Protein AF-A0A3D4ACX1-F1 (afdb_monomer)

Nearest PDB structures (foldseek):
  5ixg-assembly1_A  TM=6.542E-01  e=4.606E-06  Burkholderia cenocepacia PC184
  3hpe-assembly1_B  TM=6.944E-01  e=3.487E-04  Helicobacter pylori

Solvent-accessible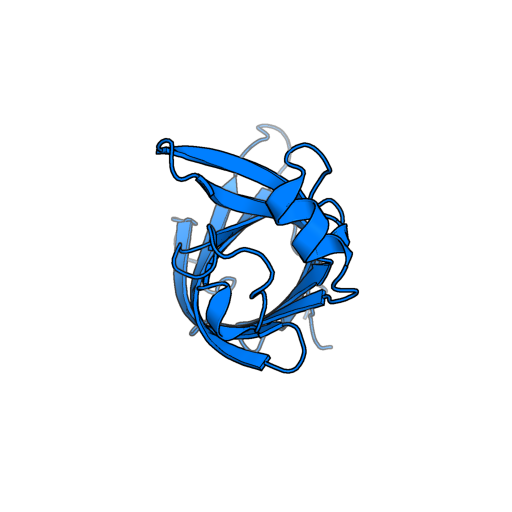 surface area (backbone atoms only — not comparable to full-atom values): 9437 Å² total; per-residue (Å²): 137,86,71,68,50,75,47,80,29,42,30,30,46,35,37,66,47,98,85,71,49,76,49,77,33,58,22,82,63,20,35,44,37,33,37,60,91,69,26,39,35,42,37,40,34,52,42,66,41,42,52,83,85,50,62,70,67,41,52,59,36,48,75,40,92,40,51,39,35,39,39,35,50,45,93,64,52,92,80,68,67,76,87,59,98,67,59,69,50,75,46,81,28,71,21,45,37,35,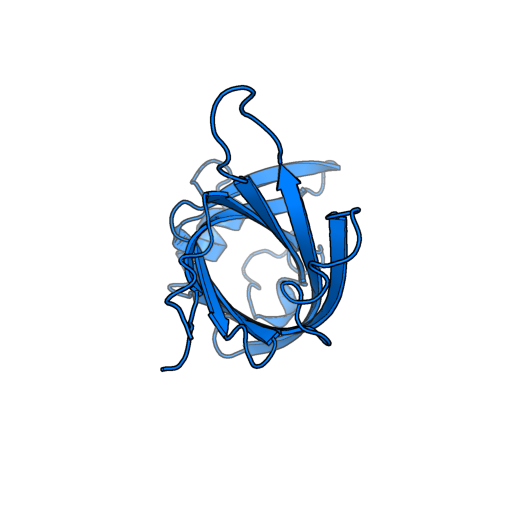34,81,95,28,76,45,79,31,61,30,42,41,33,43,35,65,43,89,81,54,100,85,52,96,68,51,31,37,37,42,36,42,34,35,54,49,50,40,47,76,45,70,52,58,90,32,83,88,45,29,86,43,64,37,34,41,41,32,45,33,83,44,68,62,78,86,74,77,70,132

pLDDT: mean 71.3, std 14.93, range [29.42, 95.81]

Structure (mmCIF, N/CA/C/O backbone):
data_AF-A0A3D4ACX1-F1
#
_entry.id   AF-A0A3D4ACX1-F1
#
loop_
_atom_site.group_PDB
_atom_site.id
_atom_site.type_symbol
_atom_site.label_atom_id
_atom_site.label_alt_id
_atom_site.label_comp_id
_atom_site.label_asym_id
_atom_site.label_entity_id
_atom_site.label_seq_id
_atom_site.pdbx_PDB_ins_code
_atom_site.Cartn_x
_atom_site.Cartn_y
_atom_site.Cartn_z
_atom_site.occupancy
_atom_site.B_iso_or_equiv
_atom_site.auth_seq_id
_atom_site.auth_comp_id
_atom_site.auth_asym_id
_atom_site.auth_atom_id
_atom_site.pdbx_PDB_model_num
ATOM 1 N N . MET A 1 1 ? 10.743 -18.333 -18.613 1.00 47.22 1 MET A N 1
ATOM 2 C CA . MET A 1 1 ? 10.749 -18.145 -17.142 1.00 47.22 1 MET A CA 1
ATOM 3 C C . MET A 1 1 ? 9.912 -16.911 -16.807 1.00 47.22 1 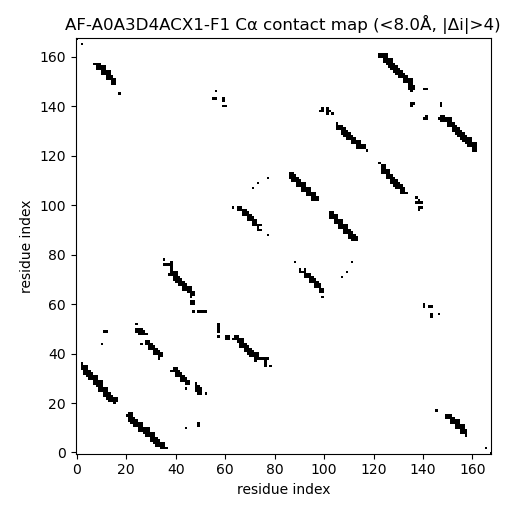MET A C 1
ATOM 5 O O . MET A 1 1 ? 9.917 -15.989 -17.607 1.00 47.22 1 MET A O 1
ATOM 9 N N . GLN A 1 2 ? 9.157 -16.887 -15.701 1.00 48.34 2 GLN A N 1
ATOM 10 C CA . GLN A 1 2 ? 8.421 -15.687 -15.260 1.00 48.34 2 GLN A CA 1
ATOM 11 C C . GLN A 1 2 ? 9.240 -14.953 -14.195 1.00 48.34 2 GLN A C 1
ATOM 13 O O . GLN A 1 2 ? 9.591 -15.548 -13.178 1.00 48.34 2 GLN A O 1
ATOM 18 N N . ALA A 1 3 ? 9.543 -13.676 -14.421 1.00 55.41 3 ALA A N 1
ATOM 19 C CA . ALA A 1 3 ? 10.264 -12.850 -13.464 1.00 55.41 3 ALA A CA 1
ATOM 20 C C . ALA A 1 3 ? 9.278 -12.240 -12.448 1.00 55.41 3 ALA A C 1
ATOM 22 O O . ALA A 1 3 ? 8.289 -11.609 -12.820 1.00 55.41 3 ALA A O 1
ATOM 23 N N . GLN A 1 4 ? 9.518 -12.465 -11.155 1.00 62.16 4 GLN A N 1
ATOM 24 C CA . GLN A 1 4 ? 8.711 -11.938 -10.052 1.00 62.16 4 GLN A CA 1
ATOM 25 C C . GLN A 1 4 ? 9.625 -11.253 -9.040 1.00 62.16 4 GLN A C 1
ATOM 27 O O . GLN A 1 4 ? 10.679 -11.780 -8.691 1.00 62.16 4 GLN A O 1
ATOM 32 N N . ILE A 1 5 ? 9.202 -10.097 -8.528 1.00 67.69 5 ILE A N 1
ATOM 33 C CA . ILE A 1 5 ? 9.907 -9.404 -7.448 1.00 67.69 5 ILE A CA 1
ATOM 34 C C . ILE A 1 5 ? 9.185 -9.730 -6.145 1.00 67.69 5 ILE A C 1
ATOM 36 O O . ILE A 1 5 ? 8.025 -9.364 -5.973 1.00 67.69 5 ILE A O 1
ATOM 40 N N . GLN A 1 6 ? 9.872 -10.374 -5.203 1.00 73.06 6 GLN A N 1
ATOM 41 C CA . GLN A 1 6 ? 9.393 -10.544 -3.831 1.00 73.06 6 GLN A CA 1
ATOM 42 C C . GLN A 1 6 ? 10.415 -9.971 -2.860 1.00 73.06 6 GLN A C 1
ATOM 44 O O . GLN A 1 6 ? 11.588 -10.337 -2.890 1.00 73.06 6 GLN A O 1
ATOM 49 N N . SER A 1 7 ? 9.985 -9.087 -1.957 1.00 68.88 7 SER A N 1
ATOM 50 C CA . SER A 1 7 ? 10.914 -8.566 -0.961 1.00 68.88 7 SER A CA 1
ATOM 51 C C . SER A 1 7 ? 10.286 -7.909 0.257 1.00 68.88 7 SER A C 1
ATOM 53 O O . SER A 1 7 ? 9.160 -7.414 0.209 1.00 68.88 7 SER A O 1
ATOM 55 N N . LYS A 1 8 ? 11.070 -7.870 1.341 1.00 78.56 8 LYS A N 1
ATOM 56 C CA . LYS A 1 8 ? 10.745 -7.160 2.580 1.00 78.56 8 LYS A CA 1
ATOM 57 C C . LYS A 1 8 ? 11.016 -5.664 2.418 1.00 78.56 8 LYS A C 1
ATOM 59 O O . LYS A 1 8 ? 12.040 -5.272 1.858 1.00 78.56 8 LYS A O 1
ATOM 64 N N . VAL A 1 9 ? 10.103 -4.835 2.915 1.00 74.12 9 VAL A N 1
ATOM 65 C CA . VAL A 1 9 ? 10.146 -3.371 2.806 1.00 74.12 9 VAL A CA 1
ATOM 66 C C . VAL A 1 9 ? 9.834 -2.717 4.145 1.00 74.12 9 VAL A C 1
ATOM 68 O O . VAL A 1 9 ? 9.225 -3.326 5.023 1.00 74.12 9 VAL A O 1
ATOM 71 N N . SER A 1 10 ? 10.243 -1.459 4.315 1.00 73.81 10 SER A N 1
ATOM 72 C CA . SER A 1 10 ? 9.800 -0.668 5.465 1.00 73.81 10 SER A CA 1
ATOM 73 C C . SER A 1 10 ? 8.472 -0.002 5.126 1.00 73.81 10 SER A C 1
ATOM 75 O O . SER A 1 10 ? 8.393 0.740 4.150 1.00 73.81 10 SER A O 1
ATOM 77 N N . ALA A 1 11 ? 7.434 -0.236 5.927 1.00 72.06 11 ALA A N 1
ATOM 78 C CA . ALA A 1 11 ? 6.193 0.534 5.833 1.00 72.06 11 ALA A CA 1
ATOM 79 C C . ALA A 1 11 ? 6.145 1.595 6.927 1.00 72.06 11 ALA A C 1
ATOM 81 O O . ALA A 1 11 ? 6.666 1.387 8.018 1.00 72.06 11 ALA A O 1
ATOM 82 N N . TYR A 1 12 ? 5.505 2.720 6.647 1.00 78.00 12 TYR A N 1
ATOM 83 C CA . TYR A 1 12 ? 5.230 3.777 7.602 1.00 78.00 12 TYR A CA 1
ATOM 84 C C . TYR A 1 12 ? 3.725 3.993 7.682 1.00 78.00 12 TYR A C 1
ATOM 86 O O . TYR A 1 12 ? 3.073 4.236 6.670 1.00 78.00 12 TYR A O 1
ATOM 94 N N . LEU A 1 13 ? 3.190 3.909 8.890 1.00 72.31 13 LEU A N 1
ATOM 95 C CA . LEU A 1 13 ? 1.837 4.316 9.236 1.00 72.31 13 LEU A CA 1
ATOM 96 C C . LEU A 1 13 ? 1.898 5.782 9.651 1.00 72.31 13 LEU A C 1
ATOM 98 O O . LEU A 1 13 ? 2.660 6.123 10.553 1.00 72.31 13 LEU A O 1
ATOM 102 N N . GLN A 1 14 ? 1.151 6.641 8.967 1.00 76.56 14 GLN A N 1
ATOM 103 C CA . GLN A 1 14 ? 1.024 8.061 9.271 1.00 76.56 14 GLN A CA 1
ATOM 104 C C . GLN A 1 14 ? -0.447 8.385 9.521 1.00 76.56 14 GLN A C 1
ATOM 106 O O . GLN A 1 14 ? -1.300 8.099 8.681 1.00 76.56 14 GLN A O 1
ATOM 111 N N . TYR A 1 15 ? -0.751 9.002 10.652 1.00 75.06 15 TYR A N 1
ATOM 112 C CA . TYR A 1 15 ? -2.076 9.559 10.906 1.00 75.06 15 TYR A CA 1
ATOM 113 C C . TYR A 1 15 ? -1.937 10.916 11.582 1.00 75.06 15 TYR A C 1
ATOM 115 O O . TYR A 1 15 ? -0.886 11.255 12.133 1.00 75.06 15 TYR A O 1
ATOM 123 N N . HIS A 1 16 ? -2.995 11.705 11.479 1.00 66.19 16 HIS A N 1
ATOM 124 C CA . HIS A 1 16 ? -3.108 12.969 12.183 1.00 66.19 16 HIS A CA 1
ATOM 125 C C . HIS A 1 16 ? -3.860 12.697 13.474 1.00 66.19 16 HIS A C 1
ATOM 127 O O . HIS A 1 16 ? -4.914 12.080 13.417 1.00 66.19 16 HIS A O 1
ATOM 133 N N . SER A 1 17 ? -3.314 13.098 14.614 1.00 61.44 17 SER A N 1
ATOM 134 C CA . SER A 1 17 ? -4.055 13.106 15.871 1.00 61.44 17 SER A CA 1
ATOM 135 C C . SER A 1 17 ? -4.956 14.348 15.951 1.00 61.44 17 SER A C 1
ATOM 137 O O . SER A 1 17 ? -4.789 15.311 15.193 1.00 61.44 17 SER A O 1
ATOM 139 N N . LEU A 1 18 ? -5.935 14.338 16.862 1.00 58.72 18 LEU A N 1
ATOM 140 C CA . LEU A 1 18 ? -6.870 15.455 17.078 1.00 58.72 18 LEU A CA 1
ATOM 141 C C . LEU A 1 18 ? -6.157 16.773 17.447 1.00 58.72 18 LEU A C 1
ATOM 143 O O . LEU A 1 18 ? -6.644 17.851 17.120 1.00 58.72 18 LEU A O 1
ATOM 147 N N . ASP A 1 19 ? -4.972 16.692 18.050 1.00 61.19 19 ASP A N 1
ATOM 148 C CA . ASP A 1 19 ? -4.078 17.804 18.392 1.00 61.19 19 ASP A CA 1
ATOM 149 C C . ASP A 1 19 ? -3.125 18.213 17.244 1.00 61.19 19 ASP A C 1
ATOM 151 O O . ASP A 1 19 ? -2.141 18.921 17.452 1.00 61.19 19 ASP A O 1
ATOM 155 N N . SER A 1 20 ? -3.449 17.835 15.999 1.00 57.25 20 SER A N 1
ATOM 156 C CA . SER A 1 20 ? -2.769 18.236 14.750 1.00 57.25 20 SER A CA 1
ATOM 157 C C . SER A 1 20 ? -1.326 17.746 14.577 1.00 57.25 20 SER A C 1
ATOM 159 O O . SER A 1 20 ? -0.666 18.102 13.594 1.00 57.25 20 SER A O 1
ATOM 161 N N . GLN A 1 21 ? -0.827 16.884 15.463 1.00 64.44 21 GLN A N 1
ATOM 162 C CA . GLN A 1 21 ? 0.484 16.270 15.287 1.00 64.44 21 GLN A CA 1
ATOM 163 C C . GLN A 1 21 ? 0.393 15.102 14.297 1.00 64.44 21 GLN A C 1
ATOM 165 O O . GLN A 1 21 ? -0.518 14.278 14.326 1.00 64.44 21 GLN A O 1
ATOM 170 N N . THR A 1 22 ? 1.341 15.040 13.357 1.00 71.25 22 THR A N 1
ATOM 171 C CA . THR A 1 22 ? 1.462 13.883 12.460 1.00 71.25 22 THR A CA 1
ATOM 172 C C . THR A 1 22 ? 2.277 12.810 13.163 1.00 71.25 22 THR A C 1
ATOM 174 O O . THR A 1 22 ? 3.493 12.950 13.305 1.00 71.25 22 THR A O 1
ATOM 177 N N . VAL A 1 23 ? 1.631 11.715 13.545 1.00 66.50 23 VAL A N 1
ATOM 178 C CA . VAL A 1 23 ? 2.301 10.572 14.165 1.00 66.50 23 VAL A CA 1
ATOM 179 C C . VAL A 1 23 ? 2.763 9.614 13.066 1.00 66.50 23 VAL A C 1
ATOM 181 O O . VAL A 1 23 ? 1.991 9.270 12.172 1.00 66.50 23 VAL A O 1
ATOM 184 N N . LYS A 1 24 ? 4.040 9.198 13.092 1.00 71.44 24 LYS A N 1
ATOM 185 C CA . LYS A 1 24 ? 4.639 8.279 12.103 1.00 71.44 24 LYS A CA 1
ATOM 186 C C . LYS A 1 24 ? 5.212 7.035 12.788 1.00 71.44 24 LYS A C 1
ATOM 188 O O . LYS A 1 24 ? 6.149 7.151 13.571 1.00 71.44 24 LYS A O 1
ATOM 193 N N . HIS A 1 25 ? 4.748 5.842 12.419 1.00 71.50 25 HIS A N 1
ATOM 194 C CA . HIS A 1 25 ? 5.275 4.565 12.922 1.00 71.50 25 HIS A CA 1
ATOM 195 C C . HIS A 1 25 ? 5.874 3.725 11.810 1.00 71.50 25 HIS A C 1
ATOM 197 O O . HIS A 1 25 ? 5.270 3.580 10.755 1.00 71.50 25 HIS A O 1
ATOM 203 N N . ARG A 1 26 ? 7.025 3.100 12.063 1.00 69.75 26 ARG A N 1
ATOM 204 C CA . ARG A 1 26 ? 7.677 2.195 11.110 1.00 69.75 26 ARG A CA 1
ATOM 205 C C . ARG A 1 26 ? 7.312 0.735 11.399 1.00 69.75 26 ARG A C 1
ATOM 207 O O . ARG A 1 26 ? 7.462 0.279 12.528 1.00 69.75 26 ARG A O 1
ATOM 214 N N . SER A 1 27 ? 6.903 0.007 10.365 1.00 68.56 27 SER A N 1
ATOM 215 C CA . SER A 1 27 ? 6.786 -1.452 10.314 1.00 68.56 27 SER A CA 1
ATOM 216 C C . SER A 1 27 ? 8.082 -2.075 9.796 1.00 68.56 27 SER A C 1
ATOM 218 O O . SER A 1 27 ? 8.720 -1.551 8.876 1.00 68.56 27 SER A O 1
ATOM 220 N N . ARG A 1 28 ? 8.464 -3.210 10.392 1.00 69.44 28 ARG A N 1
ATOM 221 C CA . ARG A 1 28 ? 9.674 -3.975 10.043 1.00 69.44 28 ARG A CA 1
ATOM 222 C C . ARG A 1 28 ? 9.411 -5.195 9.149 1.00 69.44 28 ARG A C 1
ATOM 224 O O . ARG A 1 28 ? 10.364 -5.870 8.775 1.00 69.44 28 ARG A O 1
ATOM 231 N N . GLU A 1 29 ? 8.154 -5.484 8.807 1.00 76.06 29 GLU A N 1
ATOM 232 C CA . GLU A 1 29 ? 7.762 -6.784 8.230 1.00 76.06 29 GLU A CA 1
ATOM 233 C C . GLU A 1 29 ? 6.852 -6.692 6.997 1.00 76.06 29 GLU A C 1
ATOM 235 O O . GLU A 1 29 ? 6.273 -7.693 6.578 1.00 76.06 29 GLU A O 1
ATOM 240 N N . ALA A 1 30 ? 6.719 -5.516 6.383 1.00 80.31 30 ALA A N 1
ATOM 241 C CA . ALA A 1 30 ? 5.932 -5.387 5.163 1.00 80.31 30 ALA A CA 1
ATOM 242 C C . ALA A 1 30 ? 6.573 -6.161 3.998 1.00 80.31 30 ALA A C 1
ATOM 244 O O . ALA A 1 30 ? 7.791 -6.147 3.813 1.00 80.31 30 ALA A O 1
ATOM 245 N N . LEU A 1 31 ? 5.743 -6.822 3.195 1.00 82.75 31 LEU A N 1
ATOM 246 C CA . LEU A 1 31 ? 6.150 -7.606 2.035 1.00 82.75 31 LEU A CA 1
ATOM 247 C C . LEU A 1 31 ? 5.492 -7.052 0.774 1.00 82.75 31 LEU A C 1
ATOM 249 O O . LEU A 1 31 ? 4.268 -6.982 0.701 1.00 82.75 31 LEU A O 1
ATOM 253 N N . ILE A 1 32 ? 6.298 -6.740 -0.239 1.00 81.12 32 ILE A N 1
ATOM 254 C CA . ILE A 1 32 ? 5.815 -6.430 -1.588 1.00 81.12 32 ILE A CA 1
ATOM 255 C C . ILE A 1 32 ? 6.107 -7.624 -2.490 1.00 81.12 32 ILE A C 1
ATOM 257 O O . ILE A 1 32 ? 7.233 -8.132 -2.520 1.00 81.12 32 ILE A O 1
ATOM 261 N N . LYS A 1 33 ? 5.086 -8.050 -3.230 1.00 83.19 33 LYS A N 1
ATOM 262 C CA . LYS A 1 33 ? 5.189 -8.954 -4.370 1.00 83.19 33 LYS A CA 1
ATOM 263 C C . LYS A 1 33 ? 4.714 -8.217 -5.611 1.00 83.19 33 LYS A C 1
ATOM 265 O O . LYS A 1 33 ? 3.644 -7.619 -5.585 1.00 83.19 33 LYS A O 1
ATOM 270 N N . MET A 1 34 ? 5.495 -8.263 -6.676 1.00 80.56 34 MET A N 1
ATOM 271 C CA . MET A 1 34 ? 5.144 -7.639 -7.941 1.00 80.56 34 MET A CA 1
ATOM 272 C C . MET A 1 34 ? 5.397 -8.600 -9.093 1.00 80.56 34 MET A C 1
ATOM 274 O O . MET A 1 34 ? 6.479 -9.186 -9.199 1.00 80.56 34 MET A O 1
ATOM 278 N N . ASN A 1 35 ? 4.402 -8.720 -9.964 1.00 79.25 35 ASN A N 1
ATOM 279 C CA . ASN A 1 35 ? 4.536 -9.362 -11.258 1.00 79.25 35 ASN A CA 1
ATOM 280 C C . ASN A 1 35 ? 4.787 -8.283 -12.312 1.00 79.25 35 ASN A C 1
ATOM 282 O O . ASN A 1 35 ? 3.874 -7.585 -12.753 1.00 79.25 35 ASN A O 1
ATOM 286 N N . ILE A 1 36 ? 6.052 -8.163 -12.701 1.00 71.94 36 ILE A N 1
ATOM 287 C CA . ILE A 1 36 ? 6.542 -7.131 -13.617 1.00 71.94 36 ILE A CA 1
ATOM 288 C C . ILE A 1 36 ? 5.926 -7.213 -15.014 1.00 71.94 36 ILE A C 1
ATOM 290 O O . ILE A 1 36 ? 5.687 -6.174 -15.612 1.00 71.94 36 ILE A O 1
ATOM 294 N N . ASN A 1 37 ? 5.549 -8.404 -15.483 1.00 72.12 37 ASN A N 1
ATOM 295 C CA . ASN A 1 37 ? 4.924 -8.564 -16.801 1.00 72.12 37 ASN A CA 1
ATOM 296 C C . ASN A 1 37 ? 3.486 -8.028 -16.855 1.00 72.12 37 ASN A C 1
ATOM 298 O O . ASN A 1 37 ? 2.990 -7.677 -17.919 1.00 72.12 37 ASN A O 1
ATOM 302 N N . THR A 1 38 ? 2.799 -8.026 -15.714 1.00 78.69 38 THR A N 1
ATOM 303 C CA . THR A 1 38 ? 1.373 -7.664 -15.619 1.00 78.69 38 THR A CA 1
ATOM 304 C C . THR A 1 38 ? 1.134 -6.324 -14.930 1.00 78.69 38 THR A C 1
ATOM 306 O O . THR A 1 38 ? 0.006 -5.853 -14.900 1.00 78.69 38 THR A O 1
ATOM 309 N N . GLY A 1 39 ? 2.159 -5.746 -14.298 1.00 78.75 39 GLY A N 1
ATOM 310 C CA . GLY A 1 39 ? 1.998 -4.584 -13.421 1.00 78.75 39 GLY A CA 1
ATOM 311 C C . GLY A 1 39 ? 1.231 -4.875 -12.121 1.00 78.75 39 GLY A C 1
ATOM 312 O O . GLY A 1 39 ? 0.985 -3.955 -11.345 1.00 78.75 39 GLY A O 1
ATOM 313 N N . GLU A 1 40 ? 0.850 -6.128 -11.847 1.00 85.81 40 GLU A N 1
ATOM 314 C CA . GLU A 1 40 ? 0.159 -6.509 -10.616 1.00 85.81 40 GLU A CA 1
ATOM 315 C C . GLU A 1 40 ? 1.088 -6.389 -9.407 1.00 85.81 40 GLU A C 1
ATOM 317 O O . GLU A 1 40 ? 2.172 -6.984 -9.349 1.00 85.81 40 GLU A O 1
ATOM 322 N N . VAL A 1 41 ? 0.628 -5.654 -8.401 1.00 86.06 41 VAL A N 1
ATOM 323 C CA . VAL A 1 41 ? 1.313 -5.459 -7.130 1.00 86.06 41 VAL A CA 1
ATOM 324 C C . VAL A 1 41 ? 0.424 -5.960 -6.000 1.00 86.06 41 VAL A C 1
ATOM 326 O O . VAL A 1 41 ? -0.705 -5.509 -5.806 1.00 86.06 41 VAL A O 1
ATOM 329 N N . LYS A 1 42 ? 0.976 -6.873 -5.201 1.00 89.81 42 LYS A N 1
ATOM 330 C CA . LYS A 1 42 ? 0.413 -7.321 -3.932 1.00 89.81 42 LYS A CA 1
ATOM 331 C C . LYS A 1 42 ? 1.308 -6.865 -2.793 1.00 89.81 42 LYS A C 1
ATOM 333 O O . LYS A 1 42 ? 2.461 -7.278 -2.670 1.00 89.81 42 LYS A O 1
ATOM 338 N N . LEU A 1 43 ? 0.741 -6.070 -1.907 1.00 87.38 43 LEU A N 1
ATOM 339 C CA . LEU A 1 43 ? 1.352 -5.644 -0.666 1.00 87.38 43 LEU A CA 1
ATOM 340 C C . LEU A 1 43 ? 0.700 -6.373 0.510 1.00 87.38 43 LEU A C 1
ATOM 342 O O . LEU A 1 43 ? -0.520 -6.467 0.587 1.00 87.38 43 LEU A O 1
ATOM 346 N N . VAL A 1 44 ? 1.514 -6.843 1.452 1.00 87.69 44 VAL A N 1
ATOM 347 C CA . VAL A 1 44 ? 1.060 -7.411 2.725 1.00 87.69 44 VAL A CA 1
ATOM 348 C C . VAL A 1 44 ? 1.791 -6.710 3.862 1.00 87.69 44 VAL A C 1
ATOM 350 O O . VAL A 1 44 ? 3.019 -6.744 3.925 1.00 87.69 44 VAL A O 1
ATOM 353 N N . VAL A 1 45 ? 1.050 -6.083 4.772 1.00 84.88 45 VAL A N 1
ATOM 354 C CA . VAL A 1 45 ? 1.594 -5.413 5.958 1.00 84.88 45 VAL A CA 1
ATOM 355 C C . VAL A 1 45 ? 0.963 -6.017 7.214 1.00 84.88 45 VAL A C 1
ATOM 357 O O . VAL A 1 45 ? -0.237 -5.846 7.432 1.00 84.88 45 VAL A O 1
ATOM 360 N N . PRO A 1 46 ? 1.733 -6.716 8.066 1.00 80.50 46 PRO A N 1
ATOM 361 C CA . PRO A 1 46 ? 1.228 -7.177 9.356 1.00 80.50 46 PRO A CA 1
ATOM 362 C C . PRO A 1 46 ? 0.928 -5.970 10.253 1.00 80.50 46 PRO A C 1
ATOM 364 O O . PRO A 1 46 ? 1.844 -5.209 10.567 1.00 80.50 46 PRO A O 1
ATOM 367 N N . LEU A 1 47 ? -0.320 -5.772 10.687 1.00 75.88 47 LEU A N 1
ATOM 368 C CA . LEU A 1 47 ? -0.683 -4.589 11.483 1.00 75.88 47 LEU A CA 1
ATOM 369 C C . LEU A 1 47 ? 0.043 -4.553 12.836 1.00 75.88 47 LEU A C 1
ATOM 371 O O . LEU A 1 47 ? 0.505 -3.497 13.263 1.00 75.88 47 LEU A O 1
ATOM 375 N N . GLN A 1 48 ? 0.284 -5.722 13.433 1.00 72.88 48 GLN A N 1
ATOM 376 C CA . GLN A 1 48 ? 1.087 -5.891 14.651 1.00 72.88 48 GLN A CA 1
ATOM 377 C C . GLN A 1 48 ? 2.538 -5.386 14.544 1.00 72.88 48 GLN A C 1
ATOM 379 O O . GLN A 1 48 ? 3.206 -5.200 15.559 1.00 72.88 48 GLN A O 1
ATOM 384 N N . SER A 1 49 ? 3.057 -5.199 13.325 1.00 71.75 49 SER A N 1
ATOM 385 C CA . SER A 1 49 ? 4.452 -4.801 13.109 1.00 71.75 49 SER A CA 1
ATOM 386 C C . SER A 1 49 ? 4.688 -3.292 13.241 1.00 71.75 49 SER A C 1
ATOM 388 O O . SER A 1 49 ? 5.846 -2.871 13.287 1.00 71.75 49 SER A O 1
ATOM 390 N N . PHE A 1 50 ? 3.633 -2.469 13.301 1.00 70.56 50 PHE A N 1
ATOM 391 C CA . PHE A 1 50 ? 3.759 -1.037 13.577 1.00 70.56 50 PHE A CA 1
ATOM 392 C C . PHE A 1 50 ? 4.098 -0.824 15.064 1.00 70.56 50 PHE A C 1
ATOM 394 O O . PHE A 1 50 ? 3.431 -1.353 15.943 1.00 70.56 50 PHE A O 1
ATOM 401 N N . ALA A 1 51 ? 5.198 -0.120 15.354 1.00 57.50 51 ALA A N 1
ATOM 402 C CA . ALA A 1 51 ? 5.803 -0.073 16.690 1.00 57.50 51 ALA A CA 1
ATOM 403 C C . ALA A 1 51 ? 4.968 0.640 17.787 1.00 57.50 51 ALA A C 1
ATOM 405 O O . ALA A 1 51 ? 4.308 1.643 17.533 1.00 57.50 51 ALA A O 1
ATOM 406 N N . LYS A 1 52 ? 5.144 0.150 19.028 1.00 55.84 52 LYS A N 1
ATOM 407 C CA . LYS A 1 52 ? 4.500 0.436 20.336 1.00 55.84 52 LYS A CA 1
ATOM 408 C C . LYS A 1 52 ? 4.462 1.887 20.876 1.00 55.84 52 LYS A C 1
ATOM 410 O O . LYS A 1 52 ? 4.149 2.058 22.051 1.00 55.84 52 LYS A O 1
ATOM 415 N N . SER A 1 53 ? 4.836 2.919 20.122 1.00 52.7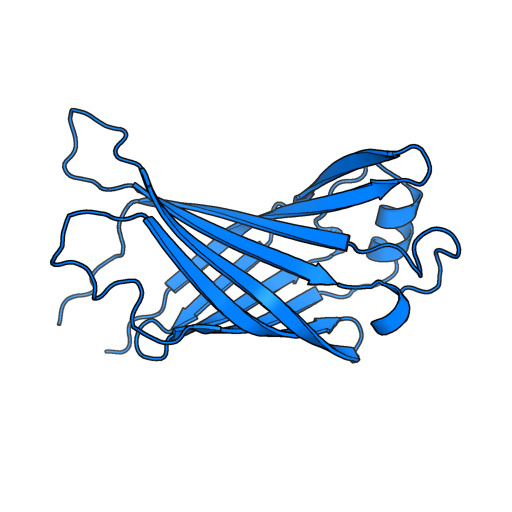5 53 SER A N 1
ATOM 416 C CA . SER A 1 53 ? 5.058 4.254 20.717 1.00 52.75 53 SER A CA 1
ATOM 417 C C . SER A 1 53 ? 3.802 5.118 20.894 1.00 52.75 53 SER A C 1
ATOM 419 O O . SER A 1 53 ? 3.895 6.137 21.564 1.00 52.75 53 SER A O 1
ATOM 421 N N . ASP A 1 54 ? 2.650 4.713 20.349 1.00 53.78 54 ASP A N 1
ATOM 422 C CA . ASP A 1 54 ? 1.339 5.316 20.635 1.00 53.78 54 ASP A CA 1
ATOM 423 C C . ASP A 1 54 ? 0.360 4.192 20.986 1.00 53.78 54 ASP A C 1
ATOM 425 O O . ASP A 1 54 ? 0.199 3.247 20.216 1.00 53.78 54 ASP A O 1
ATOM 429 N N . THR A 1 55 ? -0.217 4.230 22.185 1.00 58.31 55 THR A N 1
ATOM 430 C CA . THR A 1 55 ? -0.942 3.095 22.766 1.00 58.31 55 THR A CA 1
ATOM 431 C C . THR A 1 55 ? -2.327 2.911 22.157 1.00 58.31 55 THR A C 1
ATOM 433 O O . THR A 1 55 ? -2.731 1.770 21.989 1.00 58.31 55 THR A O 1
ATOM 436 N N . ALA A 1 56 ? -3.056 3.959 21.768 1.00 64.25 56 ALA A N 1
ATOM 437 C CA . ALA A 1 56 ? -4.469 3.811 21.392 1.00 64.25 56 ALA A CA 1
ATOM 438 C C . ALA A 1 56 ? -4.659 3.141 20.017 1.00 64.25 56 ALA A C 1
ATOM 440 O O . ALA A 1 56 ? -5.344 2.115 19.899 1.00 64.25 56 ALA A O 1
ATOM 441 N N . LEU A 1 57 ? -3.997 3.667 18.977 1.00 63.97 57 LEU A N 1
ATOM 442 C CA . LEU A 1 57 ? -4.047 3.078 17.636 1.00 63.97 57 LEU A CA 1
ATOM 443 C C . LEU A 1 57 ? -3.335 1.722 17.605 1.00 63.97 57 LEU A C 1
ATOM 445 O O . LEU A 1 57 ? -3.870 0.764 17.052 1.00 63.97 57 LEU A O 1
ATOM 449 N N . TYR A 1 58 ? -2.166 1.605 18.242 1.00 64.50 58 TYR A N 1
ATOM 450 C CA . TYR A 1 58 ? -1.454 0.330 18.337 1.00 64.50 58 TYR A CA 1
ATOM 451 C C . TYR A 1 58 ? -2.270 -0.738 19.071 1.00 64.50 58 TYR A C 1
ATOM 453 O O . TYR A 1 58 ? -2.338 -1.859 18.583 1.00 64.50 58 TYR A O 1
ATOM 461 N N . ASN A 1 59 ? -2.908 -0.428 20.206 1.00 64.25 59 ASN A N 1
ATOM 462 C CA . ASN A 1 59 ? -3.718 -1.409 20.937 1.00 64.25 59 ASN A CA 1
ATOM 463 C C . ASN A 1 59 ? -4.887 -1.898 20.075 1.00 64.25 59 ASN A C 1
ATOM 465 O O . ASN A 1 59 ? -5.124 -3.100 19.994 1.00 64.25 59 ASN A O 1
ATOM 469 N N . SER A 1 60 ? -5.527 -0.991 19.340 1.00 65.19 60 SER A N 1
ATOM 470 C CA . SER A 1 60 ? -6.627 -1.336 18.436 1.00 65.19 60 SER A CA 1
ATOM 471 C C . SER A 1 60 ? -6.168 -2.172 17.238 1.00 65.19 60 SER A C 1
ATOM 473 O O . SER A 1 60 ? -6.843 -3.121 16.851 1.00 65.19 60 SER A O 1
ATOM 475 N N . LEU A 1 61 ? -4.994 -1.868 16.674 1.00 67.25 61 LEU A N 1
ATOM 476 C CA . LEU A 1 61 ? -4.392 -2.642 15.585 1.00 67.25 61 LEU A CA 1
ATOM 477 C C . LEU A 1 61 ? -3.789 -3.977 16.053 1.00 67.25 61 LEU A C 1
ATOM 479 O O . LEU A 1 61 ? -3.685 -4.895 15.250 1.00 67.25 61 LEU A O 1
ATOM 483 N N . LYS A 1 62 ? -3.379 -4.095 17.323 1.00 63.47 62 LYS A N 1
ATOM 484 C CA . LYS A 1 62 ? -2.781 -5.304 17.912 1.00 63.47 62 LYS A CA 1
ATOM 485 C C . LYS A 1 62 ? -3.830 -6.353 18.274 1.00 63.47 62 LYS A C 1
ATOM 487 O O . LYS A 1 62 ? -3.565 -7.543 18.131 1.00 63.47 62 LYS A O 1
ATOM 492 N N . GLU A 1 63 ? -4.992 -5.937 18.779 1.00 61.44 63 GLU A N 1
ATOM 493 C CA . GLU A 1 63 ? -6.103 -6.858 19.084 1.00 61.44 63 GLU A CA 1
ATOM 494 C C . GLU A 1 63 ? -6.649 -7.536 17.828 1.00 61.44 63 GLU A C 1
ATOM 496 O O . GLU A 1 63 ? -7.166 -8.652 17.862 1.00 61.44 63 GLU A O 1
ATOM 501 N N . VAL A 1 64 ? -6.484 -6.856 16.705 1.00 62.03 64 VAL A N 1
ATOM 502 C CA . VAL A 1 64 ? -6.785 -7.351 15.383 1.00 62.03 64 VAL A CA 1
ATOM 503 C C . VAL A 1 64 ? -5.571 -8.171 14.912 1.00 62.03 64 VAL A C 1
ATOM 505 O O . VAL A 1 64 ? -4.571 -7.607 14.479 1.00 62.03 64 VAL A O 1
ATOM 508 N N . GLN A 1 65 ? -5.629 -9.511 14.976 1.00 59.94 65 GLN A N 1
ATOM 509 C CA . GLN A 1 65 ? -4.589 -10.423 14.436 1.00 59.94 65 GLN A CA 1
ATOM 510 C C . GLN A 1 65 ? -4.489 -10.386 12.894 1.00 59.94 65 GLN A C 1
ATOM 512 O O . GLN A 1 65 ? -4.206 -11.387 12.233 1.00 59.94 65 GLN A O 1
ATOM 517 N N . SER A 1 66 ? -4.744 -9.234 12.287 1.00 67.31 66 SER A N 1
ATOM 518 C CA . SER A 1 66 ? -4.969 -9.128 10.860 1.00 67.31 66 SER A CA 1
ATOM 519 C C . SER A 1 66 ? -3.778 -8.524 10.154 1.00 67.31 66 SER A C 1
ATOM 521 O O . SER A 1 66 ? -3.059 -7.638 10.623 1.00 67.31 66 SER A O 1
ATOM 523 N N . LYS A 1 67 ? -3.585 -9.038 8.952 1.00 79.06 67 LYS A N 1
ATOM 524 C CA . LYS A 1 67 ? -2.748 -8.437 7.931 1.00 79.06 67 LYS A CA 1
ATOM 525 C C . LYS A 1 67 ? -3.594 -7.447 7.141 1.00 79.06 67 LYS A C 1
ATOM 527 O O . LYS A 1 67 ? -4.754 -7.712 6.842 1.00 79.06 67 LYS A O 1
ATOM 532 N N . MET A 1 68 ? -2.984 -6.327 6.795 1.00 85.81 68 MET A N 1
ATOM 533 C CA . MET A 1 68 ? -3.480 -5.444 5.757 1.00 85.81 68 MET A CA 1
ATOM 534 C C . MET A 1 68 ? -2.932 -5.949 4.427 1.00 85.81 68 MET A C 1
ATOM 536 O O . MET A 1 68 ? -1.716 -6.080 4.270 1.00 85.81 68 MET A O 1
ATOM 540 N N . GLU A 1 69 ? -3.808 -6.247 3.479 1.00 88.94 69 GLU A N 1
ATOM 541 C CA . GLU A 1 69 ? -3.410 -6.644 2.133 1.00 88.94 69 GLU A CA 1
ATOM 542 C C . GLU A 1 69 ? -3.904 -5.608 1.130 1.00 88.94 69 GLU A C 1
ATOM 544 O O . GLU A 1 69 ? -5.077 -5.257 1.130 1.00 88.94 69 GLU A O 1
ATOM 549 N N . LEU A 1 70 ? -3.022 -5.112 0.272 1.00 89.31 70 LEU A N 1
ATOM 550 C CA . LEU A 1 70 ? -3.374 -4.174 -0.788 1.00 89.31 70 LEU A CA 1
ATOM 551 C C . LEU A 1 70 ? -3.008 -4.793 -2.131 1.00 89.31 70 LEU A C 1
ATOM 553 O O . LEU A 1 70 ? -1.865 -5.196 -2.341 1.00 89.31 70 LEU A O 1
ATOM 557 N N . TYR A 1 71 ? -3.977 -4.830 -3.034 1.00 92.00 71 TYR A N 1
ATOM 558 C CA . TYR A 1 71 ? -3.831 -5.349 -4.387 1.00 92.00 71 TYR A CA 1
ATOM 559 C C . TYR A 1 71 ? -4.120 -4.224 -5.367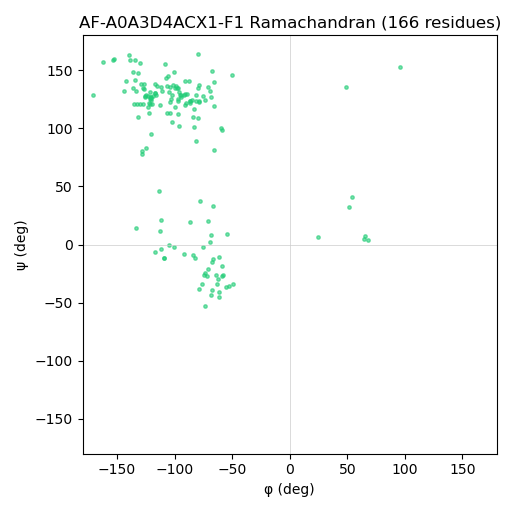 1.00 92.00 71 TYR A C 1
ATOM 561 O O . TYR A 1 71 ? -5.152 -3.571 -5.251 1.00 92.00 71 TYR A O 1
ATOM 569 N N . PHE A 1 72 ? -3.231 -3.970 -6.314 1.00 90.75 72 PHE A N 1
ATOM 570 C CA . PHE A 1 72 ? -3.468 -2.985 -7.365 1.00 90.75 72 PHE A CA 1
ATOM 571 C C . PHE A 1 72 ? -2.670 -3.343 -8.610 1.00 90.75 72 PHE A C 1
ATOM 573 O O . PHE A 1 72 ? -1.672 -4.057 -8.530 1.00 90.75 72 PHE A O 1
ATOM 580 N N . THR A 1 73 ? -3.104 -2.813 -9.743 1.00 86.12 73 THR A N 1
ATOM 581 C CA . THR A 1 73 ? -2.395 -2.925 -11.016 1.00 86.12 73 THR A CA 1
ATOM 582 C C . THR A 1 73 ? -1.973 -1.527 -11.430 1.00 86.12 73 THR A C 1
ATOM 584 O O . THR A 1 73 ? -2.739 -0.576 -11.270 1.00 86.12 73 THR A O 1
ATOM 587 N N . ILE A 1 74 ? -0.741 -1.384 -11.903 1.00 83.50 74 ILE A N 1
ATOM 588 C CA . ILE A 1 74 ? -0.278 -0.155 -12.548 1.00 83.50 74 ILE A CA 1
ATOM 589 C C . ILE A 1 74 ? -0.327 -0.343 -14.062 1.00 83.50 74 ILE A C 1
ATOM 591 O O . ILE A 1 74 ? 0.093 -1.379 -14.575 1.00 83.50 74 ILE A O 1
ATOM 595 N N . ASP A 1 75 ? -0.850 0.657 -14.766 1.00 69.06 75 ASP A N 1
ATOM 596 C CA . ASP A 1 75 ? -0.897 0.639 -16.223 1.00 69.06 75 ASP A CA 1
ATOM 597 C C . ASP A 1 75 ? 0.477 1.015 -16.796 1.00 69.06 75 ASP A C 1
ATOM 599 O O . ASP A 1 75 ? 1.014 2.094 -16.529 1.00 69.06 75 ASP A O 1
ATOM 603 N N . GLY A 1 76 ? 1.036 0.113 -17.605 1.00 62.62 76 GLY A N 1
ATOM 604 C CA . GLY A 1 76 ? 2.366 0.237 -18.200 1.00 62.62 76 GLY A CA 1
ATOM 605 C C . GLY A 1 76 ? 3.452 -0.489 -17.405 1.00 62.62 76 GLY A C 1
ATOM 606 O O . GLY A 1 76 ? 3.350 -0.678 -16.197 1.00 62.62 76 GLY A O 1
ATOM 607 N N . ASP A 1 77 ? 4.511 -0.913 -18.096 1.00 63.06 77 ASP A N 1
ATOM 608 C CA . ASP A 1 77 ? 5.661 -1.528 -17.438 1.00 63.06 77 ASP A CA 1
ATOM 609 C C . ASP A 1 77 ? 6.544 -0.416 -16.833 1.00 63.06 77 ASP A C 1
ATOM 611 O O . ASP A 1 77 ? 7.197 0.335 -17.578 1.00 63.06 77 ASP A O 1
ATOM 615 N N . PRO A 1 78 ? 6.586 -0.275 -15.492 1.00 57.47 78 PRO A N 1
ATOM 616 C CA . PRO A 1 78 ? 7.365 0.776 -14.840 1.00 57.47 78 PRO A CA 1
ATOM 617 C C . PRO A 1 78 ? 8.874 0.596 -15.033 1.00 57.47 78 PRO A C 1
ATOM 619 O O . PRO A 1 78 ? 9.638 1.523 -14.761 1.00 57.47 78 PRO A O 1
ATOM 622 N N . PHE A 1 79 ? 9.291 -0.578 -15.511 1.00 57.59 79 PHE A N 1
ATOM 623 C CA . PHE A 1 79 ? 10.650 -0.972 -15.822 1.00 57.59 79 PHE A CA 1
ATOM 624 C C . PHE A 1 79 ? 10.868 -1.187 -17.329 1.00 57.59 79 PHE A C 1
ATOM 626 O O . PHE A 1 79 ? 11.905 -1.699 -17.686 1.00 57.59 79 PHE A O 1
ATOM 633 N N . LEU A 1 80 ? 9.982 -0.813 -18.261 1.00 48.34 80 LEU A N 1
ATOM 634 C CA . LEU A 1 80 ? 10.332 -0.791 -19.705 1.00 48.34 80 LEU A CA 1
ATOM 635 C C . LEU A 1 80 ? 10.394 0.612 -20.299 1.00 48.34 80 LEU A C 1
ATOM 637 O O . LEU A 1 80 ? 10.881 0.780 -21.416 1.00 48.34 80 LEU A O 1
ATOM 641 N N . GLN A 1 81 ? 10.072 1.659 -19.534 1.00 50.62 81 GLN A N 1
ATOM 642 C CA . GLN A 1 81 ? 10.391 3.042 -19.928 1.00 50.62 81 GLN A CA 1
ATOM 643 C C . GLN A 1 81 ? 11.909 3.362 -19.840 1.00 50.62 81 GLN A C 1
ATOM 645 O O . GLN A 1 81 ? 12.326 4.520 -19.808 1.00 50.62 81 GLN A O 1
ATOM 650 N N . HIS A 1 82 ? 12.753 2.322 -19.845 1.00 47.97 82 HIS A N 1
ATOM 651 C CA . HIS A 1 82 ? 14.206 2.315 -19.660 1.00 47.97 82 HIS A CA 1
ATOM 652 C C . HIS A 1 82 ? 15.019 3.100 -20.699 1.00 47.97 82 HIS A C 1
ATOM 654 O O . HIS A 1 82 ? 16.200 3.352 -20.462 1.00 47.97 82 HIS A O 1
ATOM 660 N N . ASN A 1 83 ? 14.423 3.543 -21.806 1.00 46.69 83 ASN A N 1
ATOM 661 C CA . ASN A 1 83 ? 15.184 4.167 -22.892 1.00 46.69 83 ASN A CA 1
ATOM 662 C C . ASN A 1 83 ? 15.304 5.699 -22.816 1.00 46.69 83 ASN A C 1
ATOM 664 O O . ASN A 1 83 ? 16.109 6.264 -23.551 1.00 46.69 83 ASN A O 1
ATOM 668 N N . ASN A 1 84 ? 14.601 6.389 -21.907 1.00 43.41 84 ASN A N 1
ATOM 669 C CA . ASN A 1 84 ? 14.601 7.860 -21.859 1.00 43.41 84 ASN A CA 1
ATOM 670 C C . ASN A 1 84 ? 14.917 8.425 -20.461 1.00 43.41 84 ASN A C 1
ATOM 672 O O . ASN A 1 84 ? 14.016 8.817 -19.742 1.00 43.41 84 ASN A O 1
ATOM 676 N N . ARG A 1 85 ? 16.210 8.477 -20.100 1.00 47.66 85 ARG A N 1
ATOM 677 C CA . ARG A 1 85 ? 16.967 9.383 -19.180 1.00 47.66 85 ARG A CA 1
ATOM 678 C C . ARG A 1 85 ? 16.318 10.171 -17.998 1.00 47.66 85 ARG A C 1
ATOM 680 O O . ARG A 1 85 ? 17.052 10.914 -17.352 1.00 47.66 85 ARG A O 1
ATOM 687 N N . LYS A 1 86 ? 15.046 10.024 -17.619 1.00 51.03 86 LYS A N 1
ATOM 688 C CA . LYS A 1 86 ? 14.436 10.617 -16.412 1.00 51.03 86 LYS A CA 1
ATOM 689 C C . LYS A 1 86 ? 13.660 9.535 -15.671 1.00 51.03 86 LYS A C 1
ATOM 691 O O . LYS A 1 86 ? 12.661 9.036 -16.165 1.00 51.03 86 LYS A O 1
ATOM 696 N N . LEU A 1 87 ? 14.180 9.130 -14.518 1.00 59.88 87 LEU A N 1
ATOM 697 C CA . LEU A 1 87 ? 13.815 7.882 -13.846 1.00 59.88 87 LEU A CA 1
ATOM 698 C C . LEU A 1 87 ? 13.091 8.174 -12.524 1.00 59.88 87 LEU A C 1
ATOM 700 O O . LEU A 1 87 ? 13.404 7.603 -11.485 1.00 59.88 87 LEU A O 1
ATOM 704 N N . ASP A 1 88 ? 12.140 9.101 -12.619 1.00 68.56 88 ASP A N 1
ATOM 705 C CA . ASP A 1 88 ? 11.156 9.416 -11.592 1.00 68.56 88 ASP A CA 1
ATOM 706 C C . ASP A 1 88 ? 9.786 9.175 -12.222 1.00 68.56 88 ASP A C 1
ATOM 708 O O . ASP A 1 88 ? 9.265 10.016 -12.957 1.00 68.56 88 ASP A O 1
ATOM 712 N N . ALA A 1 89 ? 9.238 7.985 -1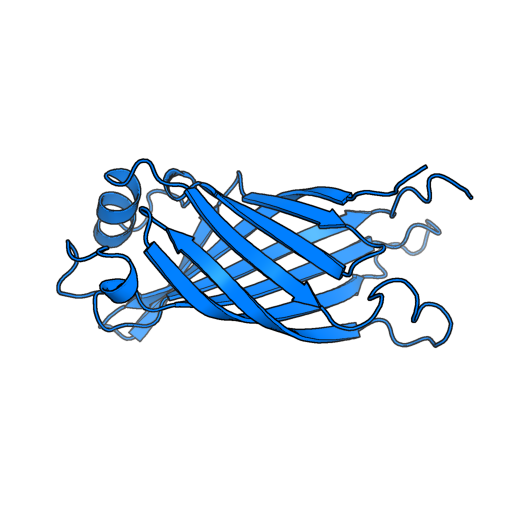1.996 1.00 77.69 89 ALA A N 1
ATOM 713 C CA . ALA A 1 89 ? 7.922 7.615 -12.495 1.00 77.69 89 ALA A CA 1
ATOM 714 C C . ALA A 1 89 ? 6.953 7.503 -11.322 1.00 77.69 89 ALA A C 1
ATOM 716 O O . ALA A 1 89 ? 7.260 6.868 -10.312 1.00 77.69 89 ALA A O 1
ATOM 717 N N . ALA A 1 90 ? 5.781 8.118 -11.461 1.00 83.88 90 ALA A N 1
ATOM 718 C CA . ALA A 1 90 ? 4.695 8.023 -10.502 1.00 83.88 90 ALA A CA 1
ATOM 719 C C . ALA A 1 90 ? 3.421 7.582 -11.223 1.00 83.88 90 ALA A C 1
ATOM 721 O O . ALA A 1 90 ? 3.083 8.112 -12.278 1.00 83.88 90 ALA A O 1
ATOM 722 N N . TYR A 1 91 ? 2.729 6.622 -10.624 1.00 85.94 91 TYR A N 1
ATOM 723 C CA . TYR A 1 91 ? 1.527 5.998 -11.148 1.00 85.94 91 TYR A CA 1
ATOM 724 C C . TYR A 1 91 ? 0.437 6.113 -10.091 1.00 85.94 91 TYR A C 1
ATOM 726 O O . TYR A 1 91 ? 0.642 5.728 -8.935 1.00 85.94 91 TYR A O 1
ATOM 734 N N . ASP A 1 92 ? -0.710 6.645 -10.491 1.00 89.25 92 ASP A N 1
ATOM 735 C CA . ASP A 1 92 ? -1.915 6.632 -9.676 1.00 89.25 92 ASP A CA 1
ATOM 736 C C . ASP A 1 92 ? -2.776 5.449 -10.122 1.00 89.25 92 ASP A C 1
ATOM 738 O O . ASP A 1 92 ? -3.094 5.313 -11.299 1.00 89.25 92 ASP A O 1
ATOM 742 N N . ALA A 1 93 ? -3.133 4.585 -9.178 1.00 90.25 93 ALA A N 1
ATOM 743 C CA . ALA A 1 93 ? -3.910 3.379 -9.417 1.00 90.25 93 ALA A CA 1
ATOM 744 C C . ALA A 1 93 ? -5.085 3.289 -8.440 1.00 90.25 93 ALA A C 1
ATOM 746 O O . ALA A 1 93 ? -5.059 3.847 -7.335 1.00 90.25 93 ALA A O 1
ATOM 747 N N . LEU A 1 94 ? -6.117 2.547 -8.835 1.00 92.50 94 LEU A N 1
ATOM 748 C CA . LEU A 1 94 ? -7.161 2.103 -7.921 1.00 92.50 94 LEU A CA 1
ATOM 749 C C . LEU A 1 94 ? -6.762 0.734 -7.366 1.00 92.50 94 LEU A C 1
ATOM 751 O O . LEU A 1 94 ? -6.585 -0.218 -8.121 1.00 92.50 94 LEU A O 1
ATOM 755 N N . GLY A 1 95 ? -6.608 0.636 -6.049 1.00 92.94 95 GLY A N 1
ATOM 756 C CA . GLY A 1 95 ? -6.294 -0.614 -5.365 1.00 92.94 95 GLY A CA 1
ATOM 757 C C . GLY A 1 95 ? -7.473 -1.151 -4.570 1.00 92.94 95 GLY A C 1
ATOM 758 O O . GLY A 1 95 ? -8.336 -0.388 -4.146 1.00 92.94 95 GLY A O 1
ATOM 759 N N . MET A 1 96 ? -7.492 -2.458 -4.340 1.00 95.81 96 MET A N 1
ATOM 760 C CA . MET A 1 96 ? -8.364 -3.130 -3.385 1.00 95.81 96 MET A CA 1
ATOM 761 C C . MET A 1 96 ? -7.597 -3.346 -2.079 1.00 95.81 96 MET A C 1
ATOM 763 O O . MET A 1 96 ? -6.637 -4.119 -2.038 1.00 95.81 96 MET A O 1
ATOM 767 N N . LEU A 1 97 ? -8.007 -2.649 -1.021 1.00 93.44 97 LEU A N 1
ATOM 768 C CA . LEU A 1 97 ? -7.468 -2.800 0.326 1.00 93.44 97 LEU A CA 1
ATOM 769 C C . LEU A 1 97 ? -8.356 -3.762 1.118 1.00 93.44 97 LEU A C 1
ATOM 771 O O . LEU A 1 97 ? -9.572 -3.595 1.175 1.00 93.44 97 LEU A O 1
ATOM 775 N N . HIS A 1 98 ? -7.728 -4.762 1.724 1.00 91.81 98 HIS A N 1
ATOM 776 C CA . HIS A 1 98 ? -8.357 -5.815 2.503 1.00 91.81 98 HIS A CA 1
ATOM 777 C C . HIS A 1 98 ? -7.830 -5.794 3.944 1.00 91.81 98 HIS A C 1
ATOM 779 O O . HIS A 1 98 ? -6.623 -5.929 4.177 1.00 91.81 98 HIS A O 1
ATOM 785 N N . ILE A 1 99 ? -8.739 -5.618 4.907 1.00 86.69 99 ILE A N 1
ATOM 786 C CA . ILE A 1 99 ? -8.477 -5.666 6.354 1.00 86.69 99 ILE A CA 1
ATOM 787 C C . ILE A 1 99 ? -9.702 -6.309 7.017 1.00 86.69 99 ILE A C 1
ATOM 789 O O . ILE A 1 99 ? -10.817 -5.890 6.738 1.00 86.69 99 ILE A O 1
ATOM 793 N N . ASN A 1 100 ? -9.530 -7.292 7.907 1.00 79.62 100 ASN A N 1
ATOM 794 C CA . ASN A 1 100 ? -10.638 -7.901 8.673 1.00 79.62 100 ASN A CA 1
ATOM 795 C C . ASN A 1 100 ? -11.807 -8.449 7.828 1.00 79.62 100 ASN A C 1
ATOM 797 O O . ASN A 1 100 ? -12.955 -8.275 8.211 1.00 79.62 100 ASN A O 1
ATOM 801 N N . ASN A 1 101 ? -11.544 -9.104 6.691 1.00 84.94 101 ASN A N 1
ATOM 802 C CA . ASN A 1 101 ? -12.572 -9.559 5.734 1.00 84.94 101 ASN A CA 1
ATOM 803 C C . ASN A 1 101 ? -13.362 -8.426 5.050 1.00 84.94 101 ASN A C 1
ATOM 805 O O . ASN A 1 101 ? -14.271 -8.705 4.270 1.00 84.94 101 ASN A O 1
ATOM 809 N N . HIS A 1 102 ? -12.995 -7.165 5.286 1.00 88.62 102 HIS A N 1
ATOM 810 C CA . HIS A 1 102 ? -13.571 -6.001 4.620 1.00 88.62 102 HIS A CA 1
ATOM 811 C C . HIS A 1 102 ? -12.694 -5.569 3.457 1.00 88.62 102 HIS A C 1
ATOM 813 O O . HIS A 1 102 ? -11.470 -5.461 3.586 1.00 88.62 102 HIS A O 1
ATOM 819 N N . TYR A 1 103 ? -13.336 -5.298 2.327 1.00 92.94 103 TYR A N 1
ATOM 820 C CA . TYR A 1 103 ? -12.693 -4.944 1.071 1.00 92.94 103 TYR A CA 1
ATOM 821 C C . TYR A 1 103 ? -13.183 -3.573 0.628 1.00 92.94 103 TYR A C 1
ATOM 823 O O . TYR A 1 103 ? -14.378 -3.389 0.398 1.00 92.94 103 TYR A O 1
ATOM 831 N N . HIS A 1 104 ? -12.270 -2.616 0.470 1.00 94.12 104 HIS A N 1
ATOM 832 C CA . HIS A 1 104 ? -12.618 -1.324 -0.112 1.00 94.12 104 HIS A CA 1
ATOM 833 C C . HIS A 1 104 ? -11.589 -0.857 -1.124 1.00 94.12 104 HIS A C 1
ATOM 835 O O . HIS A 1 104 ? -10.382 -1.072 -0.997 1.00 94.12 104 HIS A O 1
ATOM 841 N N . HIS A 1 105 ? -12.091 -0.128 -2.113 1.00 93.94 105 HIS A N 1
ATOM 842 C CA . HIS A 1 105 ? -11.243 0.558 -3.063 1.00 93.94 105 HIS A CA 1
ATOM 843 C C . HIS A 1 105 ? -10.532 1.750 -2.412 1.00 93.94 105 HIS A C 1
ATOM 845 O O . HIS A 1 105 ? -11.149 2.556 -1.712 1.00 93.94 105 HIS A O 1
ATOM 851 N N . VAL A 1 106 ? -9.235 1.888 -2.682 1.00 93.31 106 VAL A N 1
ATOM 852 C CA . VAL A 1 106 ? -8.404 3.014 -2.241 1.00 93.31 106 VAL A CA 1
ATOM 853 C C . VAL A 1 106 ? -7.595 3.564 -3.407 1.00 93.31 106 VAL A C 1
ATOM 855 O O . VAL A 1 106 ? -7.177 2.825 -4.298 1.00 93.31 106 VAL A O 1
ATOM 858 N N . LYS A 1 107 ? -7.342 4.873 -3.397 1.00 93.38 107 LYS A N 1
ATOM 859 C CA . LYS A 1 107 ? -6.382 5.479 -4.324 1.00 93.38 107 LYS A CA 1
ATOM 860 C C . LYS A 1 107 ? -4.969 5.154 -3.850 1.00 93.38 107 LYS A C 1
ATOM 862 O O . LYS A 1 107 ? -4.634 5.401 -2.689 1.00 93.38 107 LYS A O 1
ATOM 867 N N . VAL A 1 108 ? -4.160 4.618 -4.751 1.00 92.25 108 VAL A N 1
ATOM 868 C CA . VAL A 1 108 ? -2.773 4.229 -4.506 1.00 92.25 108 VAL A CA 1
ATOM 869 C C . VAL A 1 108 ? -1.878 5.073 -5.396 1.00 92.25 108 VAL A C 1
ATOM 871 O O . VAL A 1 108 ? -2.098 5.149 -6.598 1.00 92.25 108 VAL A O 1
ATOM 874 N N . ARG A 1 109 ? -0.846 5.676 -4.813 1.00 91.56 109 ARG A N 1
ATOM 875 C CA . ARG A 1 109 ? 0.254 6.288 -5.553 1.00 91.56 109 ARG A CA 1
ATOM 876 C C . ARG A 1 109 ? 1.488 5.409 -5.427 1.00 91.56 109 ARG A C 1
ATOM 878 O O . ARG A 1 109 ? 2.042 5.276 -4.333 1.00 91.56 109 ARG A O 1
ATOM 885 N N . PHE A 1 110 ? 1.901 4.824 -6.541 1.00 87.31 110 PHE A N 1
ATOM 886 C CA . PHE A 1 110 ? 3.131 4.056 -6.697 1.00 87.31 110 PHE A CA 1
ATOM 887 C C . PHE A 1 110 ? 4.193 4.950 -7.336 1.00 87.31 110 PHE A C 1
ATOM 889 O O . PHE A 1 110 ? 3.899 5.703 -8.260 1.00 87.31 110 PHE A O 1
ATOM 896 N N . SER A 1 111 ? 5.426 4.926 -6.846 1.00 85.00 111 SER A N 1
ATOM 897 C CA . SER A 1 111 ? 6.514 5.713 -7.421 1.00 85.00 111 SER A CA 1
ATOM 898 C C . SER A 1 111 ? 7.820 4.940 -7.404 1.00 85.00 111 SER A C 1
ATOM 900 O O . SER A 1 111 ? 8.127 4.252 -6.431 1.00 85.00 111 SER A O 1
ATOM 902 N N . VAL A 1 112 ? 8.593 5.075 -8.474 1.00 78.44 112 VAL A N 1
ATOM 903 C CA . VAL A 1 112 ? 9.936 4.512 -8.599 1.00 78.44 112 VAL A CA 1
ATOM 904 C C . VAL A 1 112 ? 10.878 5.665 -8.890 1.00 78.44 112 VAL A C 1
ATOM 906 O O . VAL A 1 112 ? 10.727 6.348 -9.901 1.00 78.44 112 VAL A O 1
ATOM 909 N N . PHE A 1 113 ? 11.829 5.876 -7.987 1.00 75.25 113 PHE A N 1
ATOM 910 C CA . PHE A 1 113 ? 12.867 6.891 -8.110 1.00 75.25 113 PHE A CA 1
ATOM 911 C C . PHE A 1 113 ? 14.213 6.205 -8.296 1.00 75.25 113 PHE A C 1
ATOM 913 O O . PHE A 1 113 ? 14.551 5.266 -7.566 1.00 75.25 113 PHE A O 1
ATOM 920 N N . LYS A 1 114 ? 15.026 6.688 -9.230 1.00 70.94 114 LYS A N 1
ATOM 921 C CA . LYS A 1 114 ? 16.435 6.296 -9.297 1.00 70.94 114 LYS A CA 1
ATOM 922 C C . LYS A 1 114 ? 17.222 7.058 -8.255 1.00 70.94 114 LYS A C 1
ATOM 924 O O . LYS A 1 114 ? 17.295 8.281 -8.308 1.00 70.94 114 LYS A O 1
ATOM 929 N N . LYS A 1 115 ? 17.909 6.342 -7.373 1.00 61.34 115 LYS A N 1
ATOM 930 C CA . LYS A 1 115 ? 18.945 6.935 -6.535 1.00 61.34 115 LYS A CA 1
ATOM 931 C C . LYS A 1 115 ? 20.309 6.565 -7.109 1.00 61.34 115 LYS A C 1
ATOM 933 O O . LYS A 1 115 ? 20.766 5.431 -6.992 1.00 61.34 115 LYS A O 1
ATOM 938 N N . THR A 1 116 ? 20.973 7.519 -7.754 1.00 56.94 116 THR A N 1
ATOM 939 C CA . THR A 1 116 ? 22.400 7.397 -8.074 1.00 56.94 116 THR A CA 1
ATOM 940 C C . THR A 1 116 ? 23.195 7.768 -6.832 1.00 56.94 116 THR A C 1
ATOM 942 O O . THR A 1 116 ? 23.527 8.931 -6.631 1.00 56.94 116 THR A O 1
ATOM 945 N N . GLU A 1 117 ? 23.481 6.797 -5.976 1.00 53.41 117 GLU A N 1
ATOM 946 C CA . GLU A 1 117 ? 24.451 6.980 -4.897 1.00 53.41 117 GLU A CA 1
ATOM 947 C C . GLU A 1 117 ? 25.466 5.846 -4.935 1.00 53.41 117 GLU A C 1
ATOM 949 O O . GLU A 1 117 ? 25.386 4.901 -4.160 1.00 53.41 117 GLU A O 1
ATOM 954 N N . GLN A 1 118 ? 26.409 5.958 -5.873 1.00 47.94 118 GLN A N 1
ATOM 955 C CA . GLN A 1 118 ? 27.823 5.650 -5.656 1.00 47.94 118 GLN A CA 1
ATOM 956 C C . GLN A 1 118 ? 28.642 6.104 -6.882 1.00 47.94 118 GLN A C 1
ATOM 958 O O . GLN A 1 118 ? 28.299 5.738 -8.002 1.00 47.94 118 GLN A O 1
ATOM 963 N N . PRO A 1 119 ? 29.727 6.886 -6.712 1.00 47.59 119 PRO A N 1
ATOM 964 C CA . PRO A 1 119 ? 30.610 7.270 -7.820 1.00 47.59 119 PRO A CA 1
ATOM 965 C C . PRO A 1 119 ? 31.405 6.098 -8.421 1.00 47.59 119 PRO A C 1
ATOM 967 O O . PRO A 1 119 ? 31.996 6.247 -9.484 1.00 47.59 119 PRO A O 1
ATOM 970 N N . THR A 1 120 ? 31.465 4.954 -7.730 1.00 53.69 120 THR A N 1
ATOM 971 C CA . THR A 1 120 ? 32.449 3.890 -7.991 1.00 53.69 120 THR A CA 1
ATOM 972 C C . THR A 1 120 ? 31.855 2.556 -8.435 1.00 53.69 120 THR A C 1
ATOM 974 O O . THR A 1 120 ? 32.615 1.666 -8.802 1.00 53.69 120 THR A O 1
ATOM 977 N N . ALA A 1 121 ? 30.530 2.395 -8.428 1.00 49.44 121 ALA A N 1
ATOM 978 C CA . ALA A 1 121 ? 29.869 1.165 -8.852 1.00 49.44 121 ALA A CA 1
ATOM 979 C C . ALA A 1 121 ? 28.803 1.489 -9.903 1.00 49.44 121 ALA A C 1
ATOM 981 O O . ALA A 1 121 ? 28.011 2.412 -9.732 1.00 49.44 121 ALA A O 1
ATOM 982 N N . GLN A 1 122 ? 28.767 0.713 -10.987 1.00 53.22 122 GLN A N 1
ATOM 983 C CA . GLN A 1 122 ? 27.719 0.774 -12.018 1.00 53.22 122 GLN A CA 1
ATOM 984 C C . GLN A 1 122 ? 26.343 0.294 -11.504 1.00 53.22 122 GLN A C 1
ATOM 986 O O . GLN A 1 122 ? 25.397 0.175 -12.283 1.00 53.22 122 GLN A O 1
ATOM 991 N N . ASP A 1 123 ? 26.211 0.048 -10.200 1.00 52.19 123 ASP A N 1
ATOM 992 C CA . ASP A 1 123 ? 25.002 -0.458 -9.573 1.00 52.19 123 ASP A CA 1
ATOM 993 C C . ASP A 1 123 ? 24.015 0.677 -9.291 1.00 52.19 123 ASP A C 1
ATOM 995 O O . ASP A 1 123 ? 24.253 1.590 -8.496 1.00 52.19 123 ASP A O 1
ATOM 999 N N . TYR A 1 124 ? 22.857 0.615 -9.943 1.00 54.88 124 TYR A N 1
ATOM 1000 C CA . TYR A 1 124 ? 21.757 1.530 -9.674 1.00 54.88 124 TYR A CA 1
ATOM 1001 C C . TYR A 1 124 ? 20.958 1.068 -8.450 1.00 54.88 124 TYR A C 1
ATOM 1003 O O . TYR A 1 124 ? 20.495 -0.075 -8.387 1.00 54.88 124 TYR A O 1
ATOM 1011 N N . ALA A 1 125 ? 20.741 1.983 -7.503 1.00 62.44 125 ALA A N 1
ATOM 1012 C CA . ALA A 1 125 ? 19.761 1.807 -6.441 1.00 62.44 125 ALA A CA 1
ATOM 1013 C C . ALA A 1 125 ? 18.420 2.413 -6.880 1.00 62.44 125 ALA A C 1
ATOM 1015 O O . ALA A 1 125 ? 18.346 3.568 -7.300 1.00 62.44 125 ALA A O 1
ATOM 1016 N N . TYR A 1 126 ? 17.346 1.644 -6.762 1.00 69.25 126 TYR A N 1
ATOM 1017 C CA . TYR A 1 126 ? 15.979 2.097 -6.982 1.00 69.25 126 TYR A CA 1
ATOM 1018 C C . TYR A 1 126 ? 15.288 2.285 -5.637 1.00 69.25 126 TYR A C 1
ATOM 1020 O O . TYR A 1 126 ? 15.385 1.438 -4.746 1.00 69.25 126 TYR A O 1
ATOM 1028 N N . LEU A 1 127 ? 14.570 3.391 -5.494 1.00 74.25 127 LEU A N 1
ATOM 1029 C CA . LEU A 1 127 ? 13.672 3.640 -4.381 1.00 74.25 127 LEU A CA 1
ATOM 1030 C C . LEU A 1 127 ? 12.237 3.434 -4.865 1.00 74.25 127 LEU A C 1
ATOM 1032 O O . LEU A 1 127 ? 11.732 4.210 -5.670 1.00 74.25 127 LEU A O 1
ATOM 1036 N N . ILE A 1 128 ? 11.578 2.400 -4.352 1.00 78.12 128 ILE A N 1
ATOM 1037 C CA . ILE A 1 128 ? 10.153 2.155 -4.578 1.00 78.12 128 ILE A CA 1
ATOM 1038 C C . ILE A 1 128 ? 9.379 2.770 -3.417 1.00 78.12 128 ILE A C 1
ATOM 1040 O O . ILE A 1 128 ? 9.682 2.492 -2.253 1.00 78.12 128 ILE A O 1
ATOM 1044 N N . SER A 1 129 ? 8.376 3.580 -3.742 1.00 85.12 129 SER A N 1
ATOM 1045 C CA . SER A 1 129 ? 7.444 4.197 -2.806 1.00 85.12 129 SER A CA 1
ATOM 1046 C C . SER A 1 129 ? 6.013 3.784 -3.137 1.00 85.12 129 SER A C 1
ATOM 1048 O O . SER A 1 129 ? 5.589 3.892 -4.282 1.00 85.12 129 SER A O 1
ATOM 1050 N N . ILE A 1 130 ? 5.245 3.345 -2.142 1.00 87.31 130 ILE A N 1
ATOM 1051 C CA . ILE A 1 130 ? 3.803 3.085 -2.286 1.00 87.31 130 ILE A CA 1
ATOM 1052 C C . ILE A 1 130 ? 3.085 3.881 -1.216 1.00 87.31 130 ILE A C 1
ATOM 1054 O O . ILE A 1 130 ? 3.423 3.754 -0.045 1.00 87.31 130 ILE A O 1
ATOM 1058 N N . SER A 1 131 ? 2.088 4.678 -1.578 1.00 90.56 131 SER A N 1
ATOM 1059 C CA . SER A 1 131 ? 1.281 5.393 -0.595 1.00 90.56 131 SER A CA 1
ATOM 1060 C C . SER A 1 131 ? -0.204 5.299 -0.888 1.00 90.56 131 SER A C 1
ATOM 1062 O O . SER A 1 131 ? -0.617 5.335 -2.042 1.00 90.56 131 SER A O 1
ATOM 1064 N N . PHE A 1 132 ? -1.004 5.166 0.161 1.00 91.25 132 PHE A N 1
ATOM 1065 C CA . PHE A 1 132 ? -2.460 5.127 0.075 1.00 91.25 132 PHE A CA 1
ATOM 1066 C C . PHE A 1 132 ? -3.069 5.634 1.376 1.00 91.25 132 PHE A C 1
ATOM 1068 O O . PHE A 1 132 ? -2.418 5.637 2.423 1.00 91.25 132 PHE A O 1
ATOM 1075 N N . THR A 1 133 ? -4.326 6.055 1.303 1.00 89.81 133 THR A N 1
ATOM 1076 C CA . THR A 1 133 ? -5.079 6.567 2.446 1.00 89.81 133 THR A CA 1
ATOM 1077 C C . THR A 1 133 ? -6.393 5.814 2.569 1.00 89.81 133 THR A C 1
ATOM 1079 O O . THR A 1 133 ? -7.050 5.552 1.562 1.00 89.81 133 THR A O 1
ATOM 1082 N N . PHE A 1 134 ? -6.781 5.466 3.793 1.00 88.19 134 PHE A N 1
ATOM 1083 C CA . PHE A 1 134 ? -8.037 4.781 4.079 1.00 88.19 134 PHE A CA 1
ATOM 1084 C C . PHE A 1 134 ? -8.699 5.334 5.344 1.00 88.19 134 PHE A C 1
ATOM 1086 O O . PHE A 1 134 ? -8.063 6.021 6.140 1.00 88.19 134 PHE A O 1
ATOM 1093 N N . LEU A 1 135 ? -9.988 5.043 5.515 1.00 86.19 135 LEU A N 1
ATOM 1094 C CA . LEU A 1 135 ? -10.761 5.427 6.696 1.00 86.19 135 LEU A CA 1
ATOM 1095 C C . LEU A 1 135 ? -10.967 4.198 7.593 1.00 86.19 135 LEU A C 1
ATOM 1097 O O . LEU A 1 135 ? -11.536 3.215 7.110 1.00 86.19 135 LEU A O 1
ATOM 1101 N N . PRO A 1 136 ? -10.549 4.225 8.873 1.00 83.31 136 PRO A N 1
ATOM 1102 C CA . PRO A 1 136 ? -10.666 3.079 9.777 1.00 83.31 136 PRO A CA 1
ATOM 1103 C C . PRO A 1 136 ? -12.089 2.526 9.922 1.00 83.31 136 PRO A C 1
ATOM 1105 O O . PRO A 1 136 ? -12.259 1.308 9.957 1.00 83.31 136 PRO A O 1
ATOM 1108 N N . LYS A 1 137 ? -13.114 3.394 9.921 1.00 83.50 137 LYS A N 1
ATOM 1109 C CA . LYS A 1 137 ? -14.527 2.982 10.025 1.00 83.50 137 LYS A CA 1
ATOM 1110 C C . LYS A 1 137 ? -14.998 2.021 8.935 1.00 83.50 137 LYS A C 1
ATOM 1112 O O . LYS A 1 137 ? -15.935 1.269 9.164 1.00 83.50 137 LYS A O 1
ATOM 1117 N N . HIS A 1 138 ? -14.378 2.041 7.753 1.00 88.62 138 HIS A N 1
ATOM 1118 C CA . HIS A 1 138 ? -14.761 1.132 6.670 1.00 88.62 138 HIS A CA 1
ATOM 1119 C C . HIS A 1 138 ? -14.356 -0.319 6.971 1.00 88.62 138 HIS A C 1
ATOM 1121 O O . HIS A 1 138 ? -14.945 -1.237 6.433 1.00 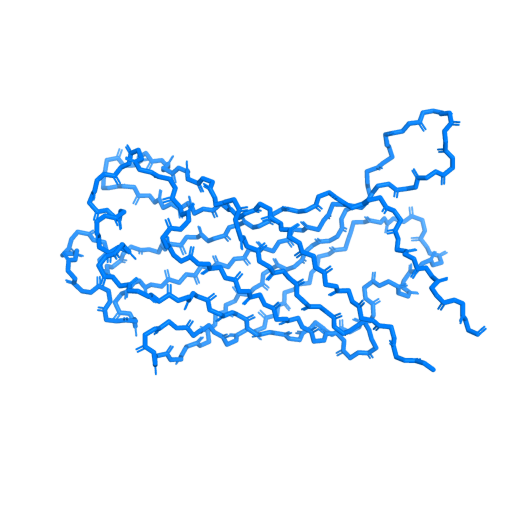88.62 138 HIS A O 1
ATOM 1127 N N . TYR A 1 139 ? -13.394 -0.538 7.867 1.00 84.12 139 TYR A N 1
ATOM 1128 C CA . TYR A 1 139 ? -12.832 -1.863 8.148 1.00 84.12 139 TYR A CA 1
ATOM 1129 C C . TYR A 1 139 ? -13.184 -2.371 9.549 1.00 84.12 139 TYR A C 1
ATOM 1131 O O . TYR A 1 139 ? -12.460 -3.194 10.113 1.00 84.12 139 TYR A O 1
ATOM 1139 N N . GLU A 1 140 ? -14.247 -1.816 10.139 1.00 79.56 140 GLU A N 1
ATOM 1140 C CA . GLU A 1 140 ? -14.694 -2.112 11.504 1.00 79.56 140 GLU A CA 1
ATOM 1141 C C . GLU A 1 140 ? -13.582 -1.982 12.556 1.00 79.56 140 GLU A C 1
ATOM 1143 O O . GLU A 1 140 ? -13.585 -2.640 13.596 1.00 79.56 140 GLU A O 1
ATOM 1148 N N . LEU A 1 141 ? -12.641 -1.058 12.339 1.00 74.44 141 LEU A N 1
ATOM 1149 C CA . LEU A 1 141 ? -11.632 -0.678 13.334 1.00 74.44 141 LEU A CA 1
ATOM 1150 C C . LEU A 1 141 ? -12.244 0.269 14.392 1.00 74.44 141 LEU A C 1
ATOM 1152 O O . LEU A 1 141 ? -11.614 1.222 14.844 1.00 74.44 141 LEU A O 1
ATOM 1156 N N . ASN A 1 142 ? -13.503 0.005 14.764 1.00 59.69 142 ASN A N 1
ATOM 1157 C CA . ASN A 1 142 ? -14.441 0.894 15.460 1.00 59.69 142 ASN A CA 1
ATOM 1158 C C . ASN A 1 142 ? -14.144 1.076 16.954 1.00 59.69 142 ASN A C 1
ATOM 1160 O O . ASN A 1 142 ? -14.817 1.858 17.614 1.00 59.69 142 ASN A O 1
ATOM 1164 N N . LYS A 1 143 ? -13.127 0.398 17.499 1.00 59.47 143 LYS A N 1
ATOM 1165 C CA . LYS A 1 143 ? -12.713 0.541 18.908 1.00 59.47 143 LYS A CA 1
ATOM 1166 C C . LYS A 1 143 ? -12.073 1.899 19.235 1.00 59.47 143 LYS A C 1
ATOM 1168 O O . LYS A 1 143 ? -11.658 2.125 20.364 1.00 59.47 143 LYS A O 1
ATOM 1173 N N . LEU A 1 144 ? -11.995 2.796 18.258 1.00 55.72 144 LEU A N 1
ATOM 1174 C CA . LEU A 1 144 ? -11.417 4.125 18.381 1.00 55.72 144 LEU A CA 1
ATOM 1175 C C . LEU A 1 144 ? -12.459 5.150 17.943 1.00 55.72 144 LEU A C 1
ATOM 1177 O O . LEU A 1 144 ? -12.436 5.594 16.792 1.00 55.72 144 LEU A O 1
ATOM 1181 N N . GLU A 1 145 ? -13.369 5.535 18.838 1.00 56.81 145 GLU A N 1
ATOM 1182 C CA . GLU A 1 145 ? -14.325 6.624 18.576 1.00 56.81 145 GLU A CA 1
ATOM 1183 C C . GLU A 1 145 ? -13.601 7.878 18.039 1.00 56.81 145 GLU A C 1
ATOM 1185 O O . GLU A 1 145 ? -14.079 8.511 17.099 1.00 56.81 145 GLU A O 1
ATOM 1190 N N . GLU A 1 146 ? -12.372 8.128 18.509 1.00 56.94 146 GLU A N 1
ATOM 1191 C CA . GLU A 1 146 ? -11.495 9.234 18.100 1.00 56.94 146 GLU A CA 1
ATOM 1192 C C . GLU A 1 146 ? -10.846 9.088 16.702 1.00 56.94 146 GLU A C 1
ATOM 1194 O O . GLU A 1 146 ? -10.532 10.097 16.073 1.00 56.94 146 GLU A O 1
ATOM 1199 N N . LEU A 1 147 ? -10.674 7.868 16.166 1.00 58.47 147 LEU A N 1
ATOM 1200 C CA . LEU A 1 147 ? -10.002 7.623 14.868 1.00 58.47 147 LEU A CA 1
ATOM 1201 C C . LEU A 1 147 ? -10.954 7.178 13.750 1.00 58.47 147 LEU A C 1
ATOM 1203 O O . LEU A 1 147 ? -10.567 7.177 12.581 1.00 58.47 147 LEU A O 1
ATOM 1207 N N . THR A 1 148 ? -12.202 6.829 14.074 1.00 64.81 148 THR A N 1
ATOM 1208 C CA . THR A 1 148 ? -13.189 6.313 13.105 1.00 64.81 148 THR A CA 1
ATOM 1209 C C . THR A 1 148 ? -13.365 7.202 11.871 1.00 64.81 148 THR A C 1
ATOM 1211 O O . THR A 1 148 ? -13.528 6.692 10.760 1.00 64.81 148 THR A O 1
ATOM 1214 N N . ASN A 1 149 ? -13.287 8.524 12.030 1.00 72.88 149 ASN A N 1
ATOM 1215 C CA . ASN A 1 149 ? -13.538 9.475 10.947 1.00 72.88 149 ASN 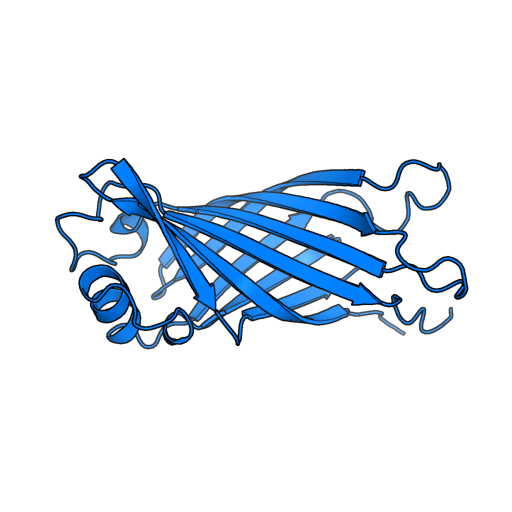A CA 1
ATOM 1216 C C . ASN A 1 149 ? -12.283 10.128 10.359 1.00 72.88 149 ASN A C 1
ATOM 1218 O O . ASN A 1 149 ? -12.406 10.910 9.416 1.00 72.88 149 ASN A O 1
ATOM 1222 N N . GLN A 1 150 ? -11.092 9.809 10.867 1.00 76.19 150 GLN A N 1
ATOM 1223 C CA . GLN A 1 150 ? -9.859 10.434 10.400 1.00 76.19 150 GLN A CA 1
ATOM 1224 C C . GLN A 1 150 ? -9.137 9.553 9.372 1.00 76.19 150 GLN A C 1
ATOM 1226 O O . GLN A 1 150 ? -9.019 8.340 9.559 1.00 76.19 150 GLN A O 1
ATOM 1231 N N . PRO A 1 151 ? -8.656 10.131 8.258 1.00 83.06 151 PRO A N 1
ATOM 1232 C CA . PRO A 1 151 ? -7.928 9.375 7.253 1.00 83.06 151 PRO A CA 1
ATOM 1233 C C . PRO A 1 151 ? -6.562 8.924 7.782 1.00 83.06 151 PRO A C 1
ATOM 1235 O O . PRO A 1 151 ? -5.772 9.719 8.289 1.00 83.06 151 PRO A O 1
ATOM 1238 N N . VAL A 1 152 ? -6.253 7.647 7.580 1.00 81.69 152 VAL A N 1
ATOM 1239 C CA . VAL A 1 152 ? -4.956 7.041 7.883 1.00 81.69 152 VAL A CA 1
ATOM 1240 C C . VAL A 1 152 ? -4.189 6.859 6.582 1.00 81.69 152 VAL A C 1
ATOM 1242 O O . VAL A 1 152 ? -4.687 6.236 5.644 1.00 81.69 152 VAL A O 1
ATOM 1245 N N . LYS A 1 153 ? -2.967 7.393 6.507 1.00 86.00 153 LYS A N 1
ATOM 1246 C CA . LYS A 1 153 ? -2.075 7.249 5.354 1.00 86.00 153 LYS A CA 1
ATOM 1247 C C . LYS A 1 153 ? -1.004 6.202 5.638 1.00 86.00 153 LYS A C 1
ATOM 1249 O O . LYS A 1 153 ? -0.268 6.293 6.613 1.00 86.00 153 LYS A O 1
ATOM 1254 N N . ILE A 1 154 ? -0.840 5.248 4.734 1.00 82.44 154 ILE A N 1
ATOM 1255 C CA . ILE A 1 154 ? 0.310 4.344 4.722 1.00 82.44 154 ILE A CA 1
ATOM 1256 C C . ILE A 1 154 ? 1.281 4.824 3.652 1.00 82.44 154 ILE A C 1
ATOM 1258 O O . ILE A 1 154 ? 0.874 5.222 2.564 1.00 82.44 154 ILE A O 1
ATOM 1262 N N . SER A 1 155 ? 2.574 4.825 3.959 1.00 84.50 155 SER A N 1
ATOM 1263 C CA . SER A 1 155 ? 3.650 5.086 3.001 1.00 84.50 155 SER A CA 1
ATOM 1264 C C . SER A 1 155 ? 4.735 4.034 3.163 1.00 84.50 155 SER A C 1
ATOM 1266 O O . SER A 1 155 ? 5.297 3.883 4.238 1.00 84.50 155 SER A O 1
ATOM 1268 N N . LEU A 1 156 ? 5.027 3.282 2.116 1.00 79.69 156 LEU A N 1
ATOM 1269 C CA . LEU A 1 156 ? 6.036 2.235 2.100 1.00 79.69 156 LEU A CA 1
ATOM 1270 C C . LEU A 1 156 ? 7.233 2.680 1.299 1.00 79.69 156 LEU A C 1
ATOM 1272 O O . LEU A 1 156 ? 7.061 3.319 0.270 1.00 79.69 156 LEU A O 1
ATOM 1276 N N . TYR A 1 157 ? 8.417 2.284 1.751 1.00 79.81 157 TYR A N 1
ATOM 1277 C CA . TYR A 1 157 ? 9.666 2.583 1.076 1.00 79.81 157 TYR A CA 1
ATOM 1278 C C . TYR A 1 157 ? 10.547 1.344 1.038 1.00 79.81 157 TYR A C 1
ATOM 1280 O O . TYR A 1 157 ? 10.739 0.643 2.042 1.00 79.81 157 TYR A O 1
ATOM 1288 N N . LYS A 1 158 ? 11.124 1.102 -0.133 1.00 75.00 158 LYS A N 1
ATOM 1289 C CA . LYS A 1 158 ? 12.156 0.098 -0.326 1.00 75.00 158 LYS A CA 1
ATOM 1290 C C . LYS A 1 158 ? 13.275 0.674 -1.166 1.00 75.00 158 LYS A C 1
ATOM 1292 O O . LYS A 1 158 ? 13.046 1.047 -2.310 1.00 75.00 158 LYS A O 1
ATOM 1297 N N . GLN A 1 159 ? 14.478 0.678 -0.613 1.00 66.56 159 GLN A N 1
ATOM 1298 C CA . GLN A 1 159 ? 15.684 0.814 -1.413 1.00 66.56 159 GLN A CA 1
ATOM 1299 C C . GLN A 1 159 ? 16.089 -0.585 -1.884 1.00 66.56 159 GLN A C 1
ATOM 1301 O O . GLN A 1 159 ? 16.252 -1.492 -1.067 1.00 66.56 159 GLN A O 1
ATOM 1306 N N . GLN A 1 160 ? 16.184 -0.782 -3.194 1.00 64.81 160 GLN A N 1
ATOM 1307 C CA . GLN A 1 160 ? 16.640 -2.023 -3.806 1.00 64.81 160 GLN A CA 1
ATOM 1308 C C . GLN A 1 160 ? 17.805 -1.727 -4.744 1.00 64.81 160 GLN A C 1
ATOM 1310 O O . GLN A 1 160 ? 17.707 -0.861 -5.608 1.00 64.81 160 GLN A O 1
ATOM 1315 N N . TYR A 1 161 ? 18.890 -2.470 -4.572 1.00 51.25 161 TYR A N 1
ATOM 1316 C CA . TYR A 1 161 ? 20.016 -2.504 -5.496 1.00 51.25 161 TYR A CA 1
ATOM 1317 C C . TYR A 1 161 ? 19.755 -3.614 -6.501 1.00 51.25 161 TYR A C 1
ATOM 1319 O O . TYR A 1 161 ? 19.398 -4.701 -6.055 1.00 51.25 161 TYR A O 1
ATOM 1327 N N . SER A 1 162 ? 19.874 -3.282 -7.791 1.00 53.34 162 SER A N 1
ATOM 1328 C CA . SER A 1 162 ? 19.631 -4.136 -8.963 1.00 53.34 162 SER A CA 1
ATOM 1329 C C . SER A 1 162 ? 18.301 -4.926 -8.973 1.00 53.34 162 SER A C 1
ATOM 1331 O O . SER A 1 162 ? 17.828 -5.530 -8.008 1.00 53.34 162 SER A O 1
ATOM 1333 N N . PHE A 1 163 ? 17.633 -4.927 -10.122 1.00 52.16 163 PHE A N 1
ATOM 1334 C CA . PHE A 1 163 ? 16.732 -6.031 -10.429 1.00 52.16 163 PHE A CA 1
ATOM 1335 C C . PHE A 1 163 ? 17.647 -7.129 -10.948 1.00 52.16 163 PHE A C 1
ATOM 1337 O O . PHE A 1 163 ? 18.417 -6.870 -11.873 1.00 52.16 163 PHE A O 1
ATOM 1344 N N . GLU A 1 164 ? 17.633 -8.317 -10.343 1.00 37.81 164 GLU A N 1
ATOM 1345 C CA . GLU A 1 164 ? 18.183 -9.480 -11.031 1.00 37.81 164 GLU A CA 1
ATOM 1346 C C . GLU A 1 164 ? 17.385 -9.608 -12.331 1.00 37.81 164 GLU A C 1
ATOM 1348 O O . GLU A 1 164 ? 16.248 -10.084 -12.346 1.00 37.81 164 GLU A O 1
ATOM 1353 N N . HIS A 1 165 ? 17.960 -9.108 -13.426 1.00 41.75 165 HIS A N 1
ATOM 1354 C CA . HIS A 1 165 ? 17.579 -9.508 -14.763 1.00 41.75 165 HIS A CA 1
ATOM 1355 C C . HIS A 1 165 ? 17.985 -10.975 -14.861 1.00 41.75 165 HIS A C 1
ATOM 1357 O O . HIS A 1 165 ? 19.065 -11.297 -15.345 1.00 41.75 165 HIS A O 1
ATOM 1363 N N . ASN A 1 166 ? 17.148 -11.868 -14.328 1.00 31.31 166 ASN A N 1
ATOM 1364 C CA . ASN A 1 166 ? 17.188 -13.261 -14.731 1.00 31.31 166 ASN A CA 1
ATOM 1365 C C . ASN A 1 166 ? 16.906 -13.234 -16.230 1.00 31.31 166 ASN A C 1
ATOM 1367 O O . ASN A 1 166 ? 15.788 -12.942 -16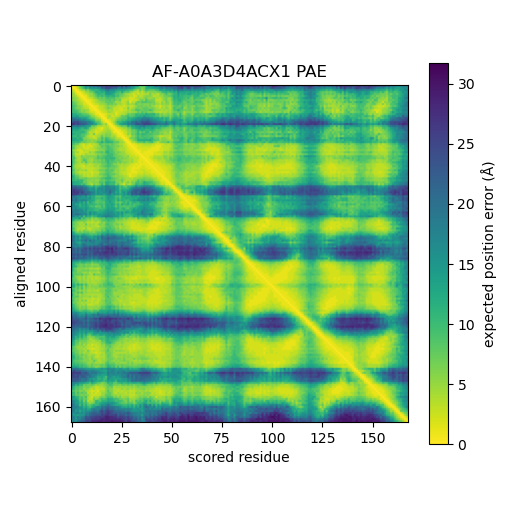.655 1.00 31.31 166 ASN A O 1
ATOM 1371 N N . ALA A 1 167 ? 18.004 -13.343 -16.971 1.00 29.42 167 ALA A N 1
ATOM 1372 C CA . ALA A 1 167 ? 18.126 -13.080 -18.385 1.00 29.42 167 ALA A CA 1
ATOM 1373 C C . ALA A 1 167 ? 17.041 -13.804 -19.189 1.00 29.42 167 ALA A C 1
ATOM 1375 O O . ALA A 1 167 ? 16.606 -14.899 -18.823 1.00 29.42 167 ALA A O 1
ATOM 1376 N N . TYR A 1 168 ? 16.613 -13.141 -20.264 1.00 37.94 168 TYR A N 1
ATOM 1377 C CA . TYR A 1 168 ? 15.871 -13.757 -21.359 1.00 37.94 168 TYR A CA 1
ATOM 1378 C C . TYR A 1 168 ? 16.557 -15.034 -21.849 1.00 37.94 168 TYR A C 1
ATOM 1380 O O . TYR A 1 168 ? 17.807 -15.021 -21.943 1.00 37.94 168 TYR A O 1
#

Secondary structure (DSSP, 8-state):
---EEEEEEEEEEEEE-TTS-EEEEEEEEEEEEEETTTTEEEEEEEGGGB-SSSHHHHHHHHHS--EEEEEEE-SS-TTT-TTSS--EEEEEEEEEEEETTEEEEEEEEEEEEEE---SS--PPEEEEEEEEEE-GGGGT-TT-TTTTTSPEEEEEEEEEE-------

Sequence (168 aa):
MQAQIQSKVSAYLQYHSLDSQTVKHRSREALIKMNINTGEVKLVVPLQSFAKSDTALYNSLKEVQSKMELYFTIDGDPFLQHNNRKLDAAYDALGMLHINNHYHHVKVRFSVFKKTEQPTAQDYAYLISISFTFLPKHYELNKLEELTNQPVKISLYKQQYSFEHNAY

Radius of gyration: 17.23 Å; Cα contacts (8 Å, |Δi|>4): 377; chains: 1; bounding box: 47×36×46 Å

Mean predicted aligned error: 10.42 Å

Foldseek 3Di:
DFAKDKDWWKKWKWFAAPVRDIDIWIFRGKMWIARLVFQKIKIKGQLQRTDDPDPQSNVLSNVQRKIKIKIWGFPDRLPPVPPDDANWDKTWTWIWIDIQNFTDIWIKIWIKHWDPPDPPDPKIKIKIKIKIKDACLSRVSPSCVRRRGTIMMMMIIDTDIDDPCPDD